Protein AF-A0A2E2WPB9-F1 (afdb_monomer_lite)

pLDDT: mean 84.8, std 9.16, range [50.34, 97.44]

Radius of gyration: 21.73 Å; chains: 1; bounding box: 40×1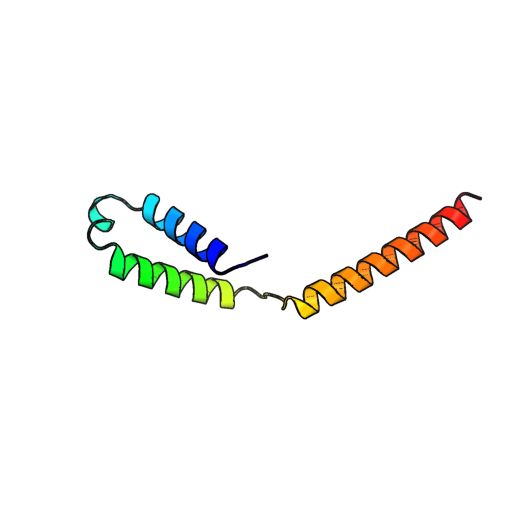8×63 Å

Sequence (75 aa):
MLSKKSLEEVVDKVVKVLPENLQRGSAELHQRIEEALASAVRRLDLVTREEFDAQTAVLKRCQEELKRLSDRLNT

Secondary structure (DSSP, 8-state):
---HHHHHHHHHHHHHHS-HHHHTTHHHHHHHHHHHHHHHHHTS-PPPHHHHHHHHHHHHHHHHHHHHHHHHH--

Structure (mmCIF, N/CA/C/O backbone):
data_AF-A0A2E2WPB9-F1
#
_entry.id   AF-A0A2E2WPB9-F1
#
loop_
_atom_site.group_PDB
_atom_site.id
_atom_site.type_symbol
_atom_site.label_atom_id
_atom_site.label_alt_id
_atom_site.label_comp_id
_atom_site.label_asym_id
_atom_site.label_entity_id
_atom_site.label_seq_id
_atom_site.pdbx_PDB_ins_code
_atom_site.Cartn_x
_atom_site.Cartn_y
_atom_site.Cartn_z
_atom_site.occupancy
_atom_site.B_iso_or_equiv
_atom_site.auth_seq_id
_atom_site.auth_comp_id
_atom_site.auth_asym_id
_atom_site.auth_atom_id
_atom_site.pdbx_PDB_model_num
ATOM 1 N N . MET A 1 1 ? -3.777 4.738 -2.843 1.00 64.94 1 MET A N 1
ATOM 2 C CA . MET A 1 1 ? -2.834 4.245 -1.816 1.00 64.94 1 MET A CA 1
ATOM 3 C C . MET A 1 1 ? -3.542 4.237 -0.481 1.00 64.94 1 MET A C 1
ATOM 5 O O . MET A 1 1 ? -4.336 5.144 -0.249 1.00 64.94 1 MET A O 1
ATOM 9 N N . LEU A 1 2 ? -3.273 3.244 0.367 1.00 72.88 2 LEU A N 1
ATOM 10 C CA . LEU A 1 2 ? -3.776 3.261 1.736 1.00 72.88 2 LEU A CA 1
ATOM 11 C C . LEU A 1 2 ? -3.177 4.466 2.468 1.00 72.88 2 LEU A C 1
ATOM 13 O O . LEU A 1 2 ? -1.964 4.650 2.494 1.00 72.88 2 LEU A O 1
ATOM 17 N N . SER A 1 3 ? -4.040 5.305 3.022 1.00 77.44 3 SER A N 1
ATOM 18 C CA . SER A 1 3 ? -3.656 6.495 3.774 1.00 77.44 3 SER A CA 1
ATOM 19 C C . SER A 1 3 ? -4.448 6.555 5.070 1.00 77.44 3 SER A C 1
ATOM 21 O O . SER A 1 3 ? -5.508 5.936 5.180 1.00 77.44 3 SER A O 1
ATOM 23 N N . LYS A 1 4 ? -3.968 7.349 6.031 1.00 79.00 4 LYS A N 1
ATOM 24 C CA . LYS A 1 4 ? -4.676 7.581 7.296 1.00 79.00 4 LYS A CA 1
ATOM 25 C C . LYS A 1 4 ? -6.127 8.034 7.064 1.00 79.00 4 LYS A C 1
ATOM 27 O O . LYS A 1 4 ? -7.043 7.460 7.634 1.00 79.00 4 LYS A O 1
ATOM 32 N N . LYS A 1 5 ? -6.331 8.943 6.105 1.00 82.62 5 LYS A N 1
ATOM 33 C CA . LYS A 1 5 ? -7.655 9.417 5.679 1.00 82.62 5 LYS A CA 1
ATOM 34 C C . LYS A 1 5 ? -8.547 8.302 5.113 1.00 82.62 5 LYS A C 1
ATOM 36 O O . LYS A 1 5 ? -9.739 8.271 5.378 1.00 82.62 5 LYS A O 1
ATOM 41 N N . SER A 1 6 ? -7.967 7.364 4.361 1.00 83.50 6 SER A N 1
ATOM 42 C CA . SER A 1 6 ? -8.717 6.216 3.824 1.00 83.50 6 SER A CA 1
ATOM 43 C C . SER A 1 6 ? -9.200 5.292 4.945 1.00 83.50 6 SER A C 1
ATOM 45 O O . SER A 1 6 ? -10.279 4.719 4.845 1.00 83.50 6 SER A O 1
ATOM 47 N N . LEU A 1 7 ? -8.398 5.143 6.006 1.00 83.56 7 LEU A N 1
ATOM 48 C CA . LEU A 1 7 ? -8.763 4.359 7.183 1.00 83.56 7 LEU A CA 1
ATOM 49 C C . LEU A 1 7 ? -9.904 5.040 7.949 1.00 83.56 7 LEU A C 1
ATOM 51 O O . LEU A 1 7 ? -10.902 4.389 8.235 1.00 83.56 7 LEU A O 1
ATOM 55 N N . GLU A 1 8 ? -9.787 6.349 8.192 1.00 83.81 8 GLU A N 1
ATOM 56 C CA . GLU A 1 8 ? -10.826 7.167 8.835 1.00 83.81 8 GLU A CA 1
ATOM 57 C C . GLU A 1 8 ? -12.160 7.073 8.074 1.00 83.81 8 GLU A C 1
ATOM 59 O O . GLU A 1 8 ? -13.196 6.820 8.676 1.00 83.81 8 GLU A O 1
ATOM 64 N N . GLU A 1 9 ? -12.156 7.156 6.741 1.00 86.94 9 GLU A N 1
ATOM 65 C CA . GLU A 1 9 ? -13.376 7.005 5.931 1.00 86.94 9 GLU A CA 1
ATOM 66 C C . GLU A 1 9 ? -14.016 5.609 6.037 1.00 86.94 9 GLU A C 1
ATOM 68 O O . GLU A 1 9 ? -15.241 5.476 5.964 1.00 86.94 9 GLU A O 1
ATOM 73 N N . VAL A 1 10 ? -13.210 4.552 6.183 1.00 86.25 10 VAL A N 1
ATOM 74 C CA . VAL A 1 10 ? -13.712 3.183 6.390 1.00 86.25 10 VAL A CA 1
ATOM 75 C C . VAL A 1 10 ? -14.321 3.049 7.778 1.00 86.25 10 VAL A C 1
ATOM 77 O O . VAL A 1 10 ? -15.416 2.509 7.911 1.00 86.25 10 VAL A O 1
ATOM 80 N N . VAL A 1 11 ? -13.645 3.575 8.794 1.00 85.38 11 VAL A N 1
ATOM 81 C CA . VAL A 1 11 ? -14.115 3.602 10.180 1.00 85.38 11 VAL A CA 1
ATOM 82 C C . VAL A 1 11 ? -15.469 4.317 10.272 1.00 85.38 11 VAL A C 1
ATOM 84 O O . VAL A 1 11 ? -16.432 3.760 10.799 1.00 85.38 11 VAL A O 1
ATOM 87 N N . ASP A 1 12 ? -15.581 5.487 9.647 1.00 85.69 12 ASP A N 1
ATOM 88 C CA . ASP A 1 12 ? -16.791 6.309 9.637 1.00 85.69 12 ASP A CA 1
ATOM 89 C C . ASP A 1 12 ? -17.969 5.591 8.947 1.00 85.69 12 ASP A C 1
ATOM 91 O O . ASP A 1 12 ? -19.123 5.672 9.377 1.00 85.69 12 ASP A O 1
ATOM 95 N N . LYS A 1 13 ? -17.686 4.823 7.884 1.00 86.88 13 LYS A N 1
ATOM 96 C CA . LYS A 1 13 ? -18.672 3.953 7.221 1.00 86.88 13 LYS A CA 1
ATOM 97 C C . LYS A 1 13 ? -19.095 2.784 8.104 1.00 86.88 13 LYS A C 1
ATOM 99 O O . LYS A 1 13 ? -20.281 2.473 8.142 1.00 86.88 13 LYS A O 1
ATOM 104 N N . VAL A 1 14 ? -18.157 2.148 8.805 1.00 84.31 14 VAL A N 1
ATOM 105 C CA . VAL A 1 14 ? -18.461 1.033 9.713 1.00 84.31 14 VAL A CA 1
ATOM 106 C C . VAL A 1 14 ? -19.374 1.513 10.837 1.00 84.31 14 VAL A C 1
ATOM 108 O O . VAL A 1 14 ? -20.399 0.884 11.082 1.00 84.31 14 VAL A O 1
ATOM 111 N N . VAL A 1 15 ? -19.074 2.658 11.457 1.00 81.88 15 VAL A N 1
ATOM 112 C CA . VAL A 1 15 ? -19.893 3.211 12.548 1.00 81.88 15 VAL A CA 1
ATOM 113 C C . VAL A 1 15 ? -21.301 3.591 12.086 1.00 81.88 15 VAL A C 1
ATOM 115 O O . VAL A 1 15 ? -22.262 3.332 12.809 1.00 81.88 15 VAL A O 1
ATOM 118 N N . LYS A 1 16 ? -21.459 4.112 10.863 1.00 82.75 16 LYS A N 1
ATOM 119 C CA . LYS A 1 16 ? -22.777 4.439 10.281 1.00 82.75 16 LYS A CA 1
ATOM 120 C C . LYS A 1 16 ? -23.665 3.220 10.009 1.00 82.75 16 LYS A C 1
ATOM 122 O O . LYS A 1 16 ? -24.878 3.376 9.921 1.00 82.75 16 LYS A O 1
ATOM 127 N N . VAL A 1 17 ? -23.087 2.026 9.873 1.00 85.50 17 VAL A N 1
ATOM 128 C CA . VAL A 1 17 ? -23.831 0.768 9.661 1.00 85.50 17 VAL A CA 1
ATOM 129 C C . VAL A 1 17 ? -24.248 0.123 10.993 1.00 85.50 17 VAL A C 1
ATOM 131 O O . VAL A 1 17 ? -25.092 -0.772 11.010 1.00 85.50 17 VAL A O 1
ATOM 134 N N . LEU A 1 18 ? -23.703 0.582 12.125 1.00 81.44 18 LEU A N 1
ATOM 135 C CA . LEU A 1 18 ? -24.057 0.049 13.439 1.00 81.44 18 LEU A CA 1
ATOM 136 C C . LEU A 1 18 ? -25.441 0.542 13.900 1.00 81.44 18 LEU A C 1
ATOM 138 O O . LEU A 1 18 ? -25.780 1.709 13.681 1.00 81.44 18 LEU A O 1
ATOM 142 N N . PRO A 1 19 ? -26.228 -0.314 14.581 1.00 80.19 19 PRO A N 1
ATOM 143 C CA . PRO A 1 19 ? -27.545 0.052 15.092 1.00 80.19 19 PRO A CA 1
ATOM 144 C C . PRO A 1 19 ? -27.465 1.173 16.145 1.00 80.19 19 PRO A C 1
ATOM 146 O O . PRO A 1 19 ? -26.489 1.290 16.889 1.00 80.19 19 PRO A O 1
ATOM 149 N N . GLU A 1 20 ? -28.503 2.014 16.213 1.00 72.81 20 GLU A N 1
ATOM 150 C CA . GLU A 1 20 ? -28.510 3.277 16.979 1.00 72.81 20 GLU A CA 1
ATOM 151 C C . GLU A 1 20 ? -28.221 3.114 18.482 1.00 72.81 20 GLU A C 1
ATOM 153 O O . GLU A 1 20 ? -27.693 4.020 19.130 1.00 72.81 20 GLU A O 1
ATOM 158 N N . ASN A 1 21 ? -28.519 1.941 19.048 1.00 74.19 21 ASN A N 1
ATOM 159 C CA . ASN A 1 21 ? -28.209 1.601 20.437 1.00 74.19 21 ASN A CA 1
ATOM 160 C C . ASN A 1 21 ? -26.695 1.529 20.714 1.00 74.19 21 ASN A C 1
ATOM 162 O O . ASN A 1 21 ? -26.279 1.793 21.840 1.00 74.19 21 ASN A O 1
ATOM 166 N N . LEU A 1 22 ? -25.876 1.215 19.706 1.00 71.00 22 LEU A N 1
ATOM 167 C CA . LEU A 1 22 ? -24.414 1.149 19.801 1.00 71.00 22 LEU A CA 1
ATOM 168 C C . LEU A 1 22 ? -23.736 2.486 19.458 1.00 71.00 22 LEU A C 1
ATOM 170 O O . LEU A 1 22 ? -22.607 2.728 19.880 1.00 71.00 22 LEU A O 1
ATOM 174 N N . GLN A 1 23 ? -24.427 3.394 18.763 1.00 68.94 23 GLN A N 1
ATOM 175 C CA . GLN A 1 23 ? -23.892 4.715 18.403 1.00 68.94 23 GLN A CA 1
ATOM 176 C C . GLN A 1 23 ? -23.746 5.666 19.609 1.00 68.94 23 GLN A C 1
ATOM 178 O O . GLN A 1 23 ? -22.918 6.576 19.589 1.00 68.94 23 GLN A O 1
ATOM 183 N N . ARG A 1 24 ? -24.506 5.462 20.695 1.00 64.81 24 ARG A N 1
ATOM 184 C CA . ARG A 1 24 ? -24.452 6.327 21.895 1.00 64.81 24 ARG A CA 1
ATOM 185 C C . ARG A 1 24 ? -23.190 6.133 22.750 1.00 64.81 24 ARG A C 1
ATOM 187 O O . ARG A 1 24 ? -22.844 7.031 23.506 1.00 64.81 24 ARG A O 1
ATOM 194 N N . GLY A 1 25 ? -22.486 5.008 22.595 1.00 66.06 25 GLY A N 1
ATOM 195 C CA . GLY A 1 25 ? -21.154 4.748 23.168 1.00 66.06 25 GLY A CA 1
ATOM 196 C C . GLY A 1 25 ? -20.014 4.920 22.153 1.00 66.06 25 GLY A C 1
ATOM 197 O O . GLY A 1 25 ? -18.957 4.308 22.299 1.00 66.06 25 GLY A O 1
ATOM 198 N N . SER A 1 26 ? -20.246 5.692 21.084 1.00 67.75 26 SER A N 1
ATOM 199 C CA . SER A 1 26 ? -19.439 5.653 19.858 1.00 67.75 26 SER A CA 1
ATOM 200 C C . SER A 1 26 ? -17.974 6.019 20.015 1.00 67.75 26 SER A C 1
ATOM 202 O O . SER A 1 26 ? -17.204 5.535 19.205 1.00 67.75 26 SER A O 1
ATOM 204 N N . ALA A 1 27 ? -17.557 6.825 20.995 1.00 77.75 27 ALA A N 1
ATOM 205 C CA . ALA A 1 27 ? -16.157 7.257 21.087 1.00 77.75 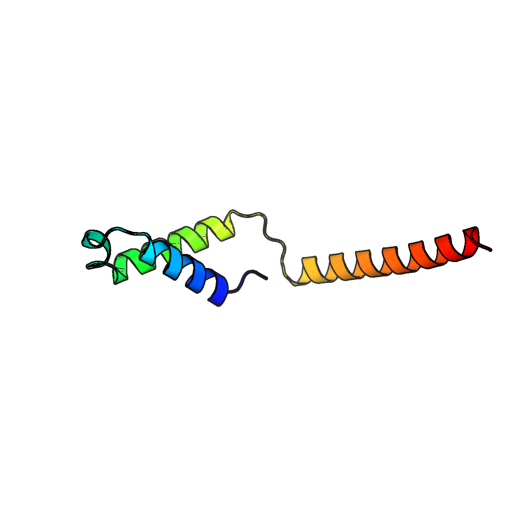27 ALA A CA 1
ATOM 206 C C . ALA A 1 27 ? -15.201 6.089 21.394 1.00 77.75 27 ALA A C 1
ATOM 208 O O . ALA A 1 27 ? -14.209 5.892 20.696 1.00 77.75 27 ALA A O 1
ATOM 209 N N . GLU A 1 28 ? -15.534 5.269 22.393 1.00 81.12 28 GLU A N 1
ATOM 210 C CA . GLU A 1 28 ? -14.722 4.104 22.763 1.00 81.12 28 GLU A CA 1
ATOM 211 C C . GLU A 1 28 ? -14.829 2.996 21.703 1.00 81.12 28 GLU A C 1
ATOM 213 O O . GLU A 1 28 ? -13.858 2.309 21.387 1.00 81.12 28 GLU A O 1
A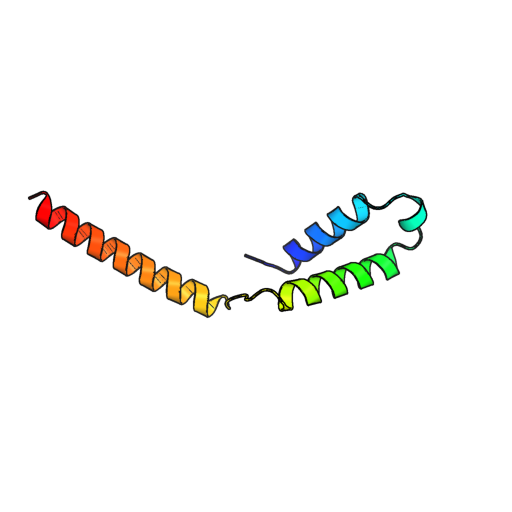TOM 218 N N . LEU A 1 29 ? -16.008 2.860 21.089 1.00 81.94 29 LEU A N 1
ATOM 219 C CA . LEU A 1 29 ? -16.229 1.934 19.983 1.00 81.94 29 LEU A CA 1
ATOM 220 C C . LEU A 1 29 ? -15.454 2.347 18.723 1.00 81.94 29 LEU A C 1
ATOM 222 O O . LEU A 1 29 ? -14.884 1.488 18.057 1.00 81.94 29 LEU A O 1
ATOM 226 N N . HIS A 1 30 ? -15.387 3.648 18.431 1.00 81.94 30 HIS A N 1
ATOM 227 C CA . HIS A 1 30 ? -14.607 4.219 17.335 1.00 81.94 30 HIS A CA 1
ATOM 228 C C . HIS A 1 30 ? -13.139 3.854 17.476 1.00 81.94 30 HIS A C 1
ATOM 230 O O . HIS A 1 30 ? -12.555 3.300 16.548 1.00 81.94 30 HIS A O 1
ATOM 236 N N . GLN A 1 31 ? -12.574 4.101 18.659 1.00 85.19 31 GLN A N 1
ATOM 237 C CA . GLN A 1 31 ? -11.180 3.793 18.942 1.00 85.19 31 GLN A CA 1
ATOM 238 C C . GLN A 1 31 ? -10.894 2.293 18.775 1.00 85.19 31 GLN A C 1
ATOM 240 O O . GLN A 1 31 ? -9.921 1.910 18.128 1.00 85.19 31 GLN A O 1
ATOM 245 N N . ARG A 1 32 ? -11.781 1.421 19.273 1.00 86.25 32 ARG A N 1
ATOM 246 C CA . ARG A 1 32 ? -11.634 -0.034 19.098 1.00 86.25 32 ARG A CA 1
ATOM 247 C C . ARG A 1 32 ? -11.722 -0.468 17.634 1.00 86.25 32 ARG A C 1
ATOM 249 O O . ARG A 1 32 ? -11.009 -1.384 17.228 1.00 86.25 32 ARG A O 1
ATOM 256 N N . ILE A 1 33 ? -12.581 0.169 16.839 1.00 85.69 33 ILE A N 1
ATOM 257 C CA . ILE A 1 33 ? -12.701 -0.096 15.399 1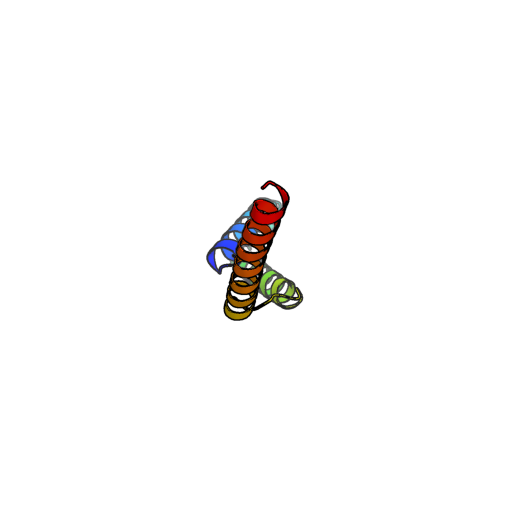.00 85.69 33 ILE A CA 1
ATOM 258 C C . ILE A 1 33 ? -11.439 0.368 14.663 1.00 85.69 33 ILE A C 1
ATOM 260 O O . ILE A 1 33 ? -10.923 -0.389 13.843 1.00 85.69 33 ILE A O 1
ATOM 264 N N . GLU A 1 34 ? -10.908 1.553 14.978 1.00 85.81 34 GLU A N 1
ATOM 265 C CA . GLU A 1 34 ? -9.636 2.047 14.432 1.00 85.81 34 GLU A CA 1
ATOM 266 C C . GLU A 1 34 ? -8.478 1.095 14.736 1.00 85.81 34 GLU A C 1
ATOM 268 O O . GLU A 1 34 ? -7.731 0.720 13.832 1.00 85.81 34 GLU A O 1
ATOM 273 N N . GLU A 1 35 ? -8.346 0.657 15.988 1.00 88.38 35 GLU A N 1
ATOM 274 C CA . GLU A 1 35 ? -7.297 -0.269 16.420 1.00 88.38 35 GLU A CA 1
ATOM 275 C C . GLU A 1 35 ? -7.420 -1.635 15.724 1.00 88.38 35 GLU A C 1
ATOM 277 O O . GLU A 1 35 ? -6.424 -2.187 15.241 1.00 88.38 35 GLU A O 1
ATOM 282 N N . ALA A 1 36 ? -8.642 -2.165 15.604 1.00 88.44 36 ALA A N 1
ATOM 283 C CA . ALA A 1 36 ? -8.907 -3.418 14.903 1.00 88.44 36 ALA A CA 1
ATOM 284 C C . ALA A 1 36 ? -8.589 -3.320 13.401 1.00 88.44 36 ALA A C 1
ATOM 286 O O . ALA A 1 36 ? -7.959 -4.224 12.847 1.00 88.44 36 ALA A O 1
ATOM 287 N N . LEU A 1 37 ? -8.965 -2.216 12.746 1.00 86.88 37 LEU A N 1
ATOM 288 C CA . LEU A 1 37 ? -8.649 -1.950 11.340 1.00 86.88 37 LEU A CA 1
ATOM 289 C C . LEU A 1 37 ? -7.149 -1.767 11.123 1.00 86.88 37 LEU A C 1
ATOM 291 O O . LEU A 1 37 ? -6.597 -2.361 10.200 1.00 86.88 37 LEU A O 1
ATOM 295 N N . ALA A 1 38 ? -6.466 -1.015 11.985 1.00 84.56 38 ALA A N 1
ATOM 296 C CA . ALA A 1 38 ? -5.019 -0.849 11.914 1.00 84.56 38 ALA A CA 1
ATOM 297 C C . ALA A 1 38 ? -4.290 -2.195 12.063 1.00 84.56 38 ALA A C 1
ATOM 299 O O . ALA A 1 38 ? -3.348 -2.479 11.322 1.00 84.56 38 ALA A O 1
ATOM 300 N N . SER A 1 39 ? -4.751 -3.053 12.978 1.00 87.75 39 SER A N 1
ATOM 301 C CA . SER A 1 39 ? -4.234 -4.415 13.145 1.00 87.75 39 SER A CA 1
ATOM 302 C C . SER A 1 39 ? -4.498 -5.288 11.913 1.00 87.75 39 SER A C 1
ATOM 304 O O . SER A 1 39 ? -3.590 -5.956 11.420 1.00 87.75 39 SER A O 1
ATOM 306 N N . ALA A 1 40 ? -5.711 -5.240 11.354 1.00 85.56 40 ALA A N 1
ATOM 307 C CA . ALA A 1 40 ? -6.063 -5.983 10.147 1.00 85.56 40 ALA A CA 1
ATOM 308 C C . ALA A 1 40 ? -5.223 -5.548 8.937 1.00 85.56 40 ALA A C 1
ATOM 310 O O . ALA A 1 40 ? -4.707 -6.395 8.216 1.00 85.56 40 ALA A O 1
ATOM 311 N N . VAL A 1 41 ? -5.020 -4.241 8.758 1.00 84.69 41 VAL A N 1
ATOM 312 C CA . VAL A 1 41 ? -4.189 -3.669 7.692 1.00 84.69 41 VAL A CA 1
ATOM 313 C C . VAL A 1 41 ? -2.727 -4.094 7.836 1.00 84.69 41 VAL A C 1
ATOM 315 O O . VAL A 1 41 ? -2.105 -4.432 6.838 1.00 84.69 41 VAL A O 1
ATOM 318 N N . ARG A 1 42 ? -2.184 -4.169 9.058 1.00 82.38 42 ARG A N 1
ATOM 319 C CA . ARG A 1 42 ? -0.824 -4.692 9.302 1.00 82.38 42 ARG A CA 1
ATOM 320 C C . ARG A 1 42 ? -0.668 -6.178 8.982 1.00 82.38 42 ARG A C 1
ATOM 322 O O . ARG A 1 42 ? 0.448 -6.628 8.763 1.00 82.38 42 ARG A O 1
ATOM 329 N N . ARG A 1 43 ? -1.762 -6.944 9.008 1.00 84.62 43 ARG A N 1
ATOM 330 C CA . ARG A 1 43 ? -1.775 -8.366 8.632 1.00 84.62 43 ARG A CA 1
ATOM 331 C C . ARG A 1 43 ? -1.908 -8.584 7.127 1.00 84.62 43 ARG A C 1
ATOM 333 O O . ARG A 1 43 ? -1.765 -9.719 6.683 1.00 84.62 43 ARG A O 1
ATOM 340 N N . LEU A 1 44 ? -2.219 -7.540 6.360 1.00 84.31 44 LEU A N 1
ATOM 341 C CA . LEU A 1 44 ? -2.118 -7.592 4.909 1.00 84.31 44 LEU A CA 1
ATOM 342 C C . LEU A 1 44 ? -0.633 -7.523 4.540 1.00 84.31 44 LEU A C 1
ATOM 344 O O . LEU A 1 44 ? 0.118 -6.763 5.148 1.00 84.31 44 LEU A O 1
ATOM 348 N N . ASP A 1 45 ? -0.220 -8.313 3.553 1.00 77.19 45 ASP A N 1
ATOM 349 C CA . ASP A 1 45 ? 1.144 -8.319 3.013 1.00 77.19 45 ASP A CA 1
ATOM 350 C C . ASP A 1 45 ? 1.372 -7.056 2.163 1.00 77.19 45 ASP A C 1
ATOM 352 O O . ASP A 1 45 ? 1.353 -7.068 0.932 1.00 77.19 45 ASP A O 1
ATOM 356 N N . LEU A 1 46 ? 1.407 -5.907 2.841 1.00 81.69 46 LEU A N 1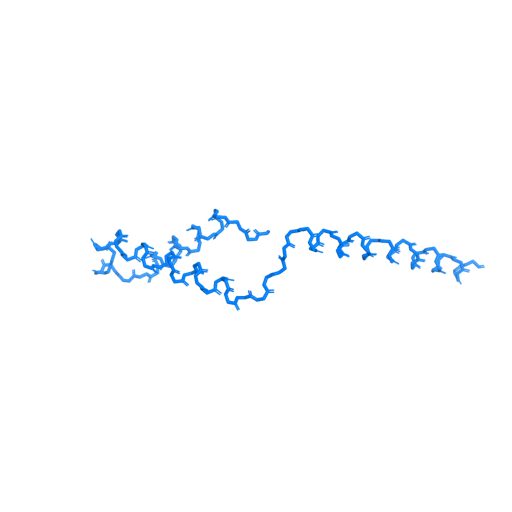
ATOM 357 C CA . LEU A 1 46 ? 1.515 -4.597 2.219 1.00 81.69 46 LEU A CA 1
ATOM 358 C C . LEU A 1 46 ? 2.967 -4.331 1.848 1.00 81.69 46 LEU A C 1
ATOM 360 O O . LEU A 1 46 ? 3.842 -4.301 2.709 1.00 81.69 46 LEU A O 1
ATOM 364 N N . VAL A 1 47 ? 3.193 -4.045 0.572 1.00 83.31 47 VAL A N 1
ATOM 365 C CA . VAL A 1 47 ? 4.473 -3.515 0.104 1.00 83.31 47 VAL A CA 1
ATOM 366 C C . VAL A 1 47 ? 4.612 -2.046 0.487 1.00 83.31 47 VAL A C 1
ATOM 368 O O . VAL A 1 47 ? 3.636 -1.284 0.519 1.00 83.31 47 VAL A O 1
ATOM 371 N N . THR A 1 48 ? 5.841 -1.632 0.769 1.00 85.69 48 THR A N 1
ATOM 372 C CA . THR A 1 48 ? 6.149 -0.227 1.019 1.00 85.69 48 THR A CA 1
ATOM 373 C C . THR A 1 48 ? 5.935 0.602 -0.246 1.00 85.69 48 THR A C 1
ATOM 375 O O . THR A 1 48 ? 5.929 0.103 -1.375 1.00 85.69 48 THR A O 1
ATOM 378 N N . ARG A 1 49 ? 5.769 1.917 -0.067 1.00 86.62 49 ARG A N 1
ATOM 379 C CA . ARG A 1 49 ? 5.638 2.831 -1.206 1.00 86.62 49 ARG A CA 1
ATOM 380 C C . ARG A 1 49 ? 6.882 2.809 -2.097 1.00 86.62 49 ARG A C 1
ATOM 382 O O . ARG A 1 49 ? 6.752 2.839 -3.313 1.00 86.62 49 ARG A O 1
ATOM 389 N N . GLU A 1 50 ? 8.058 2.718 -1.489 1.00 87.62 50 GLU A N 1
ATOM 390 C CA . GLU A 1 50 ? 9.338 2.655 -2.196 1.00 87.62 50 GLU A CA 1
ATOM 391 C C . GLU A 1 50 ? 9.445 1.387 -3.052 1.00 87.62 50 GLU A C 1
ATOM 393 O O . GLU A 1 50 ? 9.817 1.470 -4.222 1.00 87.62 50 GLU A O 1
ATOM 398 N N . GLU A 1 51 ? 9.042 0.228 -2.521 1.00 89.25 51 GLU A N 1
ATOM 399 C CA . GLU A 1 51 ? 9.002 -1.031 -3.278 1.00 89.25 51 GLU A CA 1
ATOM 400 C C . GLU A 1 51 ? 7.999 -0.975 -4.433 1.00 89.25 51 GLU A C 1
ATOM 402 O O . GLU A 1 51 ? 8.316 -1.393 -5.548 1.00 89.25 51 GLU A O 1
ATOM 407 N N . PHE A 1 52 ? 6.807 -0.422 -4.196 1.00 91.56 52 PHE A N 1
ATOM 408 C CA . PHE A 1 52 ? 5.797 -0.251 -5.239 1.00 91.56 52 PHE A CA 1
ATOM 409 C C . PHE A 1 52 ? 6.293 0.656 -6.377 1.00 91.56 52 PHE A C 1
ATOM 411 O O . PHE A 1 52 ? 6.155 0.318 -7.558 1.00 91.56 52 PHE A O 1
ATOM 418 N N . ASP A 1 53 ? 6.896 1.796 -6.035 1.00 92.50 53 ASP A N 1
ATOM 419 C CA . ASP A 1 53 ? 7.419 2.751 -7.011 1.00 92.50 53 ASP A CA 1
ATOM 420 C C . ASP A 1 53 ? 8.595 2.137 -7.797 1.00 92.50 53 ASP A C 1
ATOM 422 O O . ASP A 1 53 ? 8.668 2.278 -9.024 1.00 92.50 53 ASP A O 1
ATOM 426 N N . ALA A 1 54 ? 9.466 1.368 -7.132 1.00 94.94 54 ALA A N 1
ATOM 427 C CA . ALA A 1 54 ? 10.553 0.635 -7.778 1.00 94.94 54 ALA A CA 1
ATOM 428 C C . ALA A 1 54 ? 10.034 -0.408 -8.784 1.00 94.94 54 ALA A C 1
ATOM 430 O O . ALA A 1 54 ? 10.506 -0.457 -9.925 1.00 94.94 54 ALA A O 1
ATOM 431 N N . GLN A 1 55 ? 9.033 -1.207 -8.405 1.00 93.38 55 GLN A N 1
ATOM 432 C CA . GLN A 1 55 ? 8.411 -2.197 -9.293 1.00 93.38 55 GLN A CA 1
ATOM 433 C C . GLN A 1 55 ? 7.710 -1.533 -10.484 1.00 93.38 55 GLN A C 1
ATOM 435 O O . GLN A 1 55 ? 7.859 -1.979 -11.623 1.00 93.38 55 GLN A O 1
ATOM 440 N N . THR A 1 56 ? 7.011 -0.422 -10.251 1.00 94.88 56 THR A N 1
ATOM 441 C CA . THR A 1 56 ? 6.355 0.355 -11.312 1.00 94.88 56 THR A CA 1
ATOM 442 C C . THR A 1 56 ? 7.374 0.895 -12.317 1.00 94.88 56 THR A C 1
ATOM 444 O O . THR A 1 56 ? 7.153 0.833 -13.529 1.00 94.88 56 THR A O 1
ATOM 447 N N . ALA A 1 57 ? 8.524 1.376 -11.840 1.00 95.38 57 ALA A N 1
ATOM 448 C CA . ALA A 1 57 ? 9.602 1.841 -12.706 1.00 95.38 57 ALA A CA 1
ATOM 449 C C . ALA A 1 57 ? 10.194 0.709 -13.560 1.00 95.38 57 ALA A C 1
ATOM 451 O O . ALA A 1 57 ? 10.470 0.918 -14.742 1.00 95.38 57 ALA A O 1
ATOM 452 N N . VAL A 1 58 ? 10.372 -0.490 -12.990 1.00 97.00 58 VAL A N 1
ATOM 453 C CA . VAL A 1 58 ? 10.793 -1.682 -13.748 1.00 97.00 58 VAL A CA 1
ATOM 454 C C . VAL A 1 58 ? 9.768 -2.009 -14.832 1.00 97.00 58 VAL A C 1
ATOM 456 O O . VAL A 1 58 ? 10.138 -2.139 -15.997 1.00 97.00 58 VAL A O 1
ATOM 459 N N . LEU A 1 59 ? 8.485 -2.070 -14.472 1.00 97.44 59 LEU A N 1
ATOM 460 C CA . LEU A 1 59 ? 7.408 -2.402 -15.402 1.00 97.44 59 LEU A CA 1
ATOM 461 C C . LEU A 1 59 ? 7.338 -1.414 -16.572 1.00 97.44 59 LEU A C 1
ATOM 463 O O . LEU A 1 59 ? 7.197 -1.830 -17.721 1.00 97.44 59 LEU A O 1
ATOM 467 N N . LYS A 1 60 ? 7.500 -0.116 -16.298 1.00 97.00 60 LYS A N 1
ATOM 468 C CA . LYS A 1 60 ? 7.522 0.922 -17.331 1.00 97.00 60 LYS A CA 1
ATOM 469 C C . LYS A 1 60 ? 8.664 0.712 -18.330 1.00 97.00 60 LYS A C 1
ATOM 471 O O . LYS A 1 60 ? 8.432 0.776 -19.534 1.00 97.00 60 LYS A O 1
ATOM 476 N N . ARG A 1 61 ? 9.871 0.387 -17.854 1.00 96.31 61 ARG A N 1
ATOM 477 C CA . ARG A 1 61 ? 11.001 0.064 -18.744 1.00 96.31 61 ARG A CA 1
ATOM 478 C C . ARG A 1 61 ? 10.710 -1.168 -19.597 1.00 96.31 61 ARG A C 1
ATOM 480 O O . ARG A 1 61 ? 10.968 -1.151 -20.795 1.00 96.31 61 ARG A O 1
ATOM 487 N N . CYS A 1 62 ? 10.115 -2.211 -19.015 1.00 96.50 62 CYS A N 1
ATOM 488 C CA . CYS A 1 62 ? 9.713 -3.396 -19.775 1.00 96.50 62 CYS A CA 1
ATOM 489 C C . CYS A 1 62 ? 8.684 -3.062 -20.865 1.00 96.50 62 CYS A C 1
ATOM 491 O O . CYS A 1 62 ? 8.786 -3.583 -21.971 1.00 96.50 62 CYS A O 1
ATOM 493 N N . GLN A 1 63 ? 7.720 -2.177 -20.588 1.00 96.88 63 GLN A N 1
ATOM 494 C CA . GLN A 1 63 ? 6.754 -1.712 -21.590 1.00 96.88 63 GLN A CA 1
ATOM 495 C C . GLN A 1 63 ? 7.432 -0.954 -22.738 1.00 96.88 63 GLN A C 1
ATOM 497 O O . GLN A 1 63 ? 7.097 -1.174 -23.900 1.00 96.88 63 GLN A O 1
ATOM 502 N N . GLU A 1 64 ? 8.399 -0.090 -22.429 1.00 96.25 64 GLU A N 1
ATOM 503 C CA . GLU A 1 64 ? 9.176 0.647 -23.431 1.00 96.25 64 GLU A CA 1
ATOM 504 C C . GLU A 1 64 ? 10.002 -0.301 -24.315 1.00 96.25 64 GLU A C 1
ATOM 506 O O . GLU A 1 64 ? 9.993 -0.178 -25.543 1.00 96.25 64 GLU A O 1
ATOM 511 N N . GLU A 1 65 ? 10.665 -1.296 -23.720 1.00 94.94 65 GLU A N 1
ATOM 512 C CA . GLU A 1 65 ? 11.420 -2.299 -24.475 1.00 94.94 65 GLU A CA 1
ATOM 513 C C . GLU A 1 65 ? 10.524 -3.212 -25.315 1.00 94.94 65 GLU A C 1
ATOM 515 O O . GLU A 1 65 ? 10.860 -3.493 -26.468 1.00 94.94 65 GLU A O 1
ATOM 520 N N . LEU A 1 66 ? 9.374 -3.633 -24.777 1.00 96.44 66 LEU A N 1
ATOM 521 C CA . LEU A 1 66 ? 8.373 -4.399 -25.519 1.00 96.44 66 LEU A CA 1
ATOM 522 C C . LEU A 1 66 ? 7.853 -3.613 -26.718 1.00 96.44 66 LEU A C 1
ATOM 524 O O . LEU A 1 66 ? 7.754 -4.171 -27.809 1.00 96.44 66 LEU A O 1
ATOM 528 N N . LYS A 1 67 ? 7.581 -2.315 -26.550 1.00 96.06 67 LYS A N 1
ATOM 529 C CA . LYS A 1 67 ? 7.160 -1.448 -27.652 1.00 96.06 67 LYS A CA 1
ATOM 530 C C . LYS A 1 67 ? 8.234 -1.371 -28.737 1.00 96.06 67 LYS A C 1
ATOM 532 O O . LYS A 1 67 ? 7.938 -1.628 -29.898 1.00 96.06 67 LYS A O 1
ATOM 537 N N . ARG A 1 68 ? 9.496 -1.139 -28.357 1.00 95.69 68 ARG A N 1
ATOM 538 C CA . ARG A 1 68 ? 10.636 -1.126 -29.293 1.00 95.69 68 ARG A CA 1
ATOM 539 C C . ARG A 1 68 ? 10.766 -2.442 -30.064 1.00 95.69 68 ARG A C 1
ATOM 541 O O . ARG A 1 68 ? 11.065 -2.430 -31.254 1.00 95.69 68 ARG A O 1
ATOM 548 N N . LEU A 1 69 ? 10.596 -3.581 -29.391 1.00 95.12 69 LEU A N 1
ATOM 549 C CA . LEU A 1 69 ? 10.644 -4.894 -30.041 1.00 95.12 69 LEU A CA 1
ATOM 550 C C . LEU A 1 69 ? 9.448 -5.112 -30.974 1.00 95.12 69 LEU A C 1
ATOM 552 O O . LEU A 1 69 ? 9.642 -5.624 -32.072 1.00 95.12 69 LEU A O 1
ATOM 556 N N . SER A 1 70 ? 8.247 -4.689 -30.574 1.00 92.06 70 SER A N 1
ATOM 557 C CA . SER A 1 70 ? 7.051 -4.757 -31.419 1.00 92.06 70 SER A CA 1
ATOM 558 C C . SER A 1 70 ? 7.201 -3.917 -32.685 1.00 92.06 70 SER A C 1
ATOM 560 O O . SER A 1 70 ? 6.836 -4.377 -33.762 1.00 92.06 70 SER A O 1
ATOM 562 N N . ASP A 1 71 ? 7.761 -2.712 -32.577 1.00 94.00 71 ASP A N 1
ATOM 563 C CA . ASP A 1 71 ? 7.973 -1.830 -33.727 1.00 94.00 71 ASP A CA 1
ATOM 564 C C . ASP A 1 71 ? 8.935 -2.471 -34.742 1.00 94.00 71 ASP A C 1
ATOM 566 O O . ASP A 1 71 ? 8.669 -2.448 -35.940 1.00 94.00 71 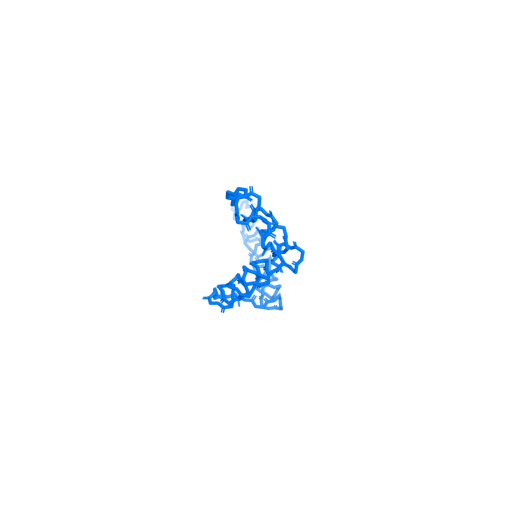ASP A O 1
ATOM 570 N N . ARG A 1 72 ? 9.998 -3.138 -34.263 1.00 90.38 72 ARG A N 1
ATOM 571 C CA . ARG A 1 72 ? 10.955 -3.883 -35.105 1.00 90.38 72 ARG A CA 1
ATOM 572 C C . ARG A 1 72 ? 10.362 -5.092 -35.830 1.00 90.38 72 ARG A C 1
ATOM 574 O O . ARG A 1 72 ? 10.946 -5.518 -36.815 1.00 90.38 72 ARG A O 1
ATOM 581 N N . LEU A 1 73 ? 9.295 -5.696 -35.304 1.00 88.00 73 LEU A N 1
ATOM 582 C CA . LEU A 1 73 ? 8.623 -6.844 -35.929 1.00 88.00 73 LEU A CA 1
ATOM 583 C C . LEU A 1 73 ? 7.534 -6.412 -36.920 1.00 88.00 73 LEU A C 1
ATOM 585 O O . LEU A 1 73 ? 7.163 -7.192 -37.790 1.00 88.00 73 LEU A O 1
ATOM 589 N N . ASN A 1 74 ? 7.020 -5.189 -36.772 1.00 71.50 74 ASN A N 1
ATOM 590 C CA . ASN A 1 74 ? 6.033 -4.586 -37.669 1.00 71.50 74 ASN A CA 1
ATOM 591 C C . ASN A 1 74 ? 6.675 -3.773 -38.815 1.00 71.50 74 ASN A C 1
ATOM 593 O O . ASN A 1 74 ? 5.948 -3.135 -39.577 1.00 71.50 74 ASN A O 1
ATOM 597 N N . THR A 1 75 ? 8.010 -3.772 -38.919 1.00 50.34 75 THR A N 1
ATOM 598 C CA . THR A 1 75 ? 8.779 -3.278 -40.078 1.00 50.34 75 THR A CA 1
ATOM 599 C C . THR A 1 75 ? 9.313 -4.457 -40.875 1.00 50.34 75 THR A C 1
ATOM 601 O O . THR A 1 75 ? 9.331 -4.346 -42.119 1.00 50.34 75 THR A O 1
#

Foldseek 3Di:
DDDPVNLVVVLVVVLVPDDPVVNVVVPVVSVVSSVVSVVVVVPPPDDDPVVVVVVVVVVVVVVVVVVVVVVVVVD